Protein AF-A0AAW1PSP8-F1 (afdb_monomer_lite)

Radius of gyration: 42.37 Å; chains: 1; bounding box: 72×47×107 Å

Organism: NCBI:txid41462

Secondary structure (DSSP, 8-state):
-HHHHHHHHHHTS-HHHHHHHHHHHHHHHHHHHHHHHHHGGGGTT------PPPPHHHHHHHHHHHHHHHHHHHHHHHHHHHHHHHHHHHHHHHHHHHHHHHHHHTSS-----HHHHHHHHHHHHHHHHHHHHS-SS---S-----PPPPPPPS-----

Foldseek 3Di:
DVVVVVVVVVVPPDVVNVVVVVVVVVVVVVVLVVVCVVVNPVSVVPDPPPPDDQDPVNVVVVVVVVVVVVVVVVVVVVVVVVVVVVVVVVVVVVVVVVVVVVVVVVVPPPPDPPVVVVVVVVVVVVVVVVVVVPPDDDDDDDPDDPDDDDDDDPPPDDD

pLDDT: mean 76.61, std 17.33, range [36.06, 97.88]

Sequence (159 aa):
MASKAFDNAQKAMDAATEARLAYLVMQDALQLQERAVVEGVTAYNRKPVQRERPNERFLHRTIKSVEFANRRSQEDEMWHRRQLQLEREERHGRQRSARRQRAHGNTSGTDLDDEELARDAKQRRAADEAHAQGSGLHWLACGRGRALPPAPSWSTFLG

Structure (mmCIF, N/CA/C/O backbone):
data_AF-A0AAW1PSP8-F1
#
_entry.id   AF-A0AAW1PSP8-F1
#
loop_
_atom_site.group_PDB
_atom_site.id
_atom_site.type_symbol
_atom_site.label_atom_id
_atom_site.label_alt_id
_atom_site.label_comp_id
_atom_site.label_asym_id
_atom_site.label_entity_id
_atom_site.label_seq_id
_atom_site.pdbx_PDB_ins_code
_atom_site.Cartn_x
_atom_site.Cartn_y
_atom_site.Cartn_z
_atom_site.occupancy
_atom_site.B_iso_or_equiv
_atom_site.auth_seq_id
_atom_site.auth_comp_id
_atom_site.auth_asym_id
_atom_site.auth_atom_id
_atom_site.pdbx_PDB_model_num
ATOM 1 N N . MET A 1 1 ? -15.626 26.150 3.473 1.00 51.81 1 MET A N 1
ATOM 2 C CA . MET A 1 1 ? -15.806 25.175 2.369 1.00 51.81 1 MET A CA 1
ATOM 3 C C . MET A 1 1 ? -16.015 23.728 2.840 1.00 51.81 1 MET A C 1
ATOM 5 O O . MET A 1 1 ? -16.522 22.945 2.053 1.00 51.81 1 MET A O 1
ATOM 9 N N . ALA A 1 2 ? -15.723 23.373 4.101 1.00 56.06 2 ALA A N 1
ATOM 10 C CA . ALA A 1 2 ? -15.897 22.006 4.615 1.00 56.06 2 ALA A CA 1
ATOM 11 C C . ALA A 1 2 ? -17.362 21.558 4.839 1.00 56.06 2 ALA A C 1
ATOM 13 O O . ALA A 1 2 ? -17.643 20.379 4.652 1.00 56.06 2 ALA A O 1
ATOM 14 N N . SER A 1 3 ? -18.306 22.459 5.172 1.00 68.94 3 SER A N 1
ATOM 15 C CA . SER A 1 3 ? -19.703 22.036 5.426 1.00 68.94 3 SER A CA 1
ATOM 16 C C . SER A 1 3 ? -20.376 21.497 4.162 1.00 68.94 3 SER A C 1
ATOM 18 O O . SER A 1 3 ? -20.897 20.397 4.185 1.00 68.94 3 SER A O 1
ATOM 20 N N . LYS A 1 4 ? -20.228 22.176 3.014 1.00 71.50 4 LYS A N 1
ATOM 21 C CA . LYS A 1 4 ? -20.821 21.734 1.738 1.00 71.50 4 LYS A CA 1
ATOM 22 C C . LYS A 1 4 ? -20.349 20.342 1.292 1.00 71.50 4 LYS A C 1
ATOM 24 O O . LYS A 1 4 ? -21.097 19.635 0.629 1.00 71.50 4 LYS A O 1
ATOM 29 N N . ALA A 1 5 ? -19.118 19.952 1.639 1.00 61.03 5 ALA A N 1
ATOM 30 C CA . ALA A 1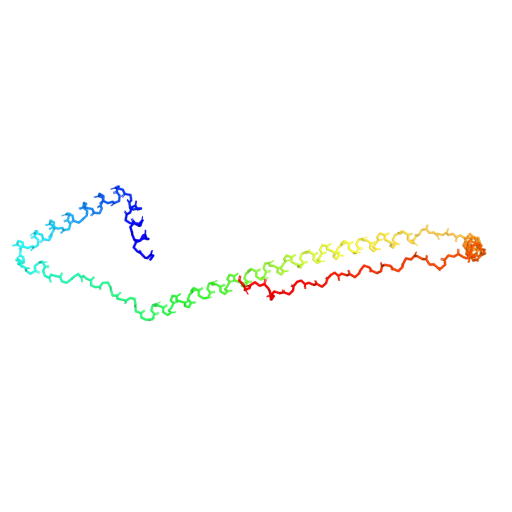 5 ? -18.584 18.622 1.346 1.00 61.03 5 ALA A CA 1
ATOM 31 C C . ALA A 1 5 ? -19.174 17.545 2.275 1.00 61.03 5 ALA A C 1
ATOM 33 O O . ALA A 1 5 ? -19.486 16.451 1.815 1.00 61.03 5 ALA A O 1
ATOM 34 N N . PHE A 1 6 ? -19.376 17.870 3.555 1.00 66.06 6 PHE A N 1
ATOM 35 C CA . PHE A 1 6 ? -20.059 17.007 4.520 1.00 66.06 6 PHE A CA 1
ATOM 36 C C . PHE A 1 6 ? -21.552 16.845 4.186 1.00 66.06 6 PHE A C 1
ATOM 38 O O . PHE A 1 6 ? -22.052 15.725 4.143 1.00 66.06 6 PHE A O 1
ATOM 45 N N . ASP A 1 7 ? -22.227 17.938 3.829 1.00 70.00 7 ASP A N 1
ATOM 46 C CA . ASP A 1 7 ? -23.638 17.954 3.424 1.00 70.00 7 ASP A CA 1
ATOM 47 C C . ASP A 1 7 ? -23.860 17.160 2.117 1.00 70.00 7 ASP A C 1
ATOM 49 O O . ASP A 1 7 ? -24.852 16.445 1.967 1.00 70.00 7 ASP A O 1
ATOM 53 N N . ASN A 1 8 ? -22.914 17.229 1.169 1.00 67.12 8 ASN A N 1
ATOM 54 C CA . ASN A 1 8 ? -22.929 16.396 -0.040 1.00 67.12 8 ASN A CA 1
ATOM 55 C C . ASN A 1 8 ? -22.657 14.917 0.259 1.00 67.12 8 ASN A C 1
ATOM 57 O O . ASN A 1 8 ? -23.244 14.066 -0.398 1.00 67.12 8 ASN A O 1
ATOM 61 N N . ALA A 1 9 ? -21.798 14.601 1.232 1.00 61.84 9 ALA A N 1
ATOM 62 C CA . ALA A 1 9 ? -21.560 13.224 1.660 1.00 61.84 9 ALA A CA 1
ATOM 63 C C . ALA A 1 9 ? -22.786 12.625 2.375 1.00 61.84 9 ALA A C 1
ATOM 65 O O . ALA A 1 9 ? -23.092 11.456 2.161 1.00 61.84 9 ALA A O 1
ATOM 66 N N . GLN A 1 10 ? -23.526 13.430 3.150 1.00 64.00 10 GLN A N 1
ATOM 67 C CA . GLN A 1 10 ? -24.823 13.037 3.713 1.00 64.00 10 GLN A CA 1
ATOM 68 C C . GLN A 1 10 ? -25.870 12.797 2.618 1.00 64.00 10 GLN A C 1
ATOM 70 O O . GLN A 1 10 ? -26.572 11.800 2.666 1.00 64.00 10 GLN A O 1
ATOM 75 N N . LYS A 1 11 ? -25.926 13.644 1.580 1.00 65.38 11 LYS A N 1
ATOM 76 C CA . LYS A 1 11 ? -26.788 13.415 0.401 1.00 65.38 11 LYS A CA 1
ATOM 77 C C . LYS A 1 11 ? -26.354 12.241 -0.484 1.00 65.38 11 LYS A C 1
ATOM 79 O O . LYS A 1 11 ? -27.142 11.799 -1.313 1.00 65.38 11 LYS A O 1
ATOM 84 N N . ALA A 1 12 ? -25.109 11.783 -0.359 1.00 64.00 12 ALA A N 1
ATOM 85 C CA . ALA A 1 12 ? -24.549 10.685 -1.143 1.00 64.00 12 ALA A CA 1
ATOM 86 C C . ALA A 1 12 ? -24.713 9.310 -0.474 1.00 64.00 12 ALA A C 1
ATOM 88 O O . ALA A 1 12 ? -24.356 8.304 -1.091 1.00 64.00 12 ALA A O 1
ATOM 89 N N . MET A 1 13 ? -25.238 9.234 0.756 1.00 64.81 13 MET A N 1
ATOM 90 C CA . MET A 1 13 ? -25.693 7.955 1.293 1.00 64.81 13 MET A CA 1
ATOM 91 C C . MET A 1 13 ? -26.994 7.559 0.602 1.00 64.81 13 MET A C 1
ATOM 93 O O . MET A 1 13 ? -27.986 8.277 0.616 1.00 64.81 13 MET A O 1
ATOM 97 N N . ASP A 1 14 ? -26.961 6.406 -0.055 1.00 81.06 14 ASP A N 1
ATOM 98 C CA . ASP A 1 14 ? -28.138 5.819 -0.677 1.00 81.06 14 ASP A CA 1
ATOM 99 C C . ASP A 1 14 ? -29.177 5.461 0.403 1.00 81.06 14 ASP A C 1
ATOM 101 O O . ASP A 1 14 ? -28.822 4.893 1.439 1.00 81.06 14 ASP A O 1
ATOM 105 N N . ALA A 1 15 ? -30.460 5.745 0.162 1.00 85.06 15 ALA A N 1
ATOM 106 C CA . ALA A 1 15 ? -31.543 5.526 1.127 1.00 85.06 15 ALA A CA 1
ATOM 107 C C . ALA A 1 15 ? -31.635 4.056 1.581 1.00 85.06 15 ALA A C 1
ATOM 109 O O . ALA A 1 15 ? -31.983 3.764 2.727 1.00 85.06 15 ALA A O 1
ATOM 110 N N . ALA A 1 16 ? -31.260 3.112 0.710 1.00 83.12 16 ALA A N 1
ATOM 111 C CA . ALA A 1 16 ? -31.158 1.699 1.069 1.00 83.12 16 ALA A CA 1
ATOM 112 C C . ALA A 1 16 ? -30.032 1.430 2.087 1.00 83.12 16 ALA A C 1
ATOM 114 O O . ALA A 1 16 ? -30.173 0.591 2.981 1.00 83.12 16 ALA A O 1
ATOM 115 N N . THR A 1 17 ? -28.922 2.164 1.983 1.00 91.81 17 THR A N 1
ATOM 116 C CA . THR A 1 17 ? -27.806 2.092 2.934 1.00 91.81 17 THR A CA 1
ATOM 117 C C . THR A 1 17 ? -28.212 2.687 4.280 1.00 91.81 17 THR A C 1
ATOM 119 O O . THR A 1 17 ? -27.931 2.089 5.317 1.00 91.81 17 THR A O 1
ATOM 122 N N . GLU A 1 18 ? -28.946 3.799 4.281 1.00 88.31 18 GLU A N 1
ATOM 123 C CA . GLU A 1 18 ? -29.481 4.412 5.502 1.00 88.31 18 GLU A CA 1
ATOM 124 C C . GLU A 1 18 ? -30.479 3.499 6.220 1.00 88.31 18 GLU A C 1
ATOM 126 O O . GLU A 1 18 ? -30.357 3.284 7.425 1.00 88.31 18 GLU A O 1
ATOM 131 N N . ALA A 1 19 ? -31.415 2.889 5.488 1.00 91.88 19 ALA A N 1
ATOM 132 C CA . ALA A 1 19 ? -32.380 1.949 6.054 1.00 91.88 19 ALA A CA 1
ATOM 133 C C . ALA A 1 19 ? -31.693 0.718 6.668 1.00 91.88 19 ALA A C 1
ATOM 135 O O . ALA A 1 19 ? -32.057 0.270 7.757 1.00 91.88 19 ALA A O 1
ATOM 136 N N . ARG A 1 20 ? -30.648 0.200 6.008 1.00 94.25 20 ARG A N 1
ATOM 137 C CA . ARG A 1 20 ? -29.825 -0.890 6.546 1.00 94.25 20 ARG A CA 1
ATOM 138 C C . ARG A 1 20 ? -29.106 -0.479 7.830 1.00 94.25 20 ARG A C 1
ATOM 140 O O . ARG A 1 20 ? -29.057 -1.267 8.771 1.00 94.25 20 ARG A O 1
ATOM 147 N N . LEU A 1 21 ? -28.547 0.730 7.878 1.00 93.44 21 LEU A N 1
ATOM 148 C CA . LEU A 1 21 ? -27.893 1.252 9.078 1.00 93.44 21 LEU A CA 1
ATOM 149 C C . LEU A 1 21 ? -28.896 1.446 10.218 1.00 93.44 21 LEU A C 1
ATOM 151 O O . LEU A 1 21 ? -28.620 1.023 11.337 1.00 93.44 21 LEU A O 1
ATOM 155 N N . ALA A 1 22 ? -30.074 2.004 9.934 1.00 94.56 22 ALA A N 1
ATOM 156 C CA . ALA A 1 22 ? -31.142 2.163 10.914 1.00 94.56 22 ALA A CA 1
ATOM 157 C C . ALA A 1 22 ? -31.577 0.810 11.499 1.00 94.56 22 ALA A C 1
ATOM 159 O O . ALA A 1 22 ? -31.688 0.680 12.717 1.00 94.56 22 ALA A O 1
ATOM 160 N N . TYR A 1 23 ? -31.742 -0.213 10.652 1.00 96.12 23 TYR A N 1
ATOM 161 C CA . TYR A 1 23 ? -32.056 -1.573 11.092 1.00 96.12 23 TYR A CA 1
ATOM 162 C C . TYR A 1 23 ? -30.992 -2.139 12.043 1.00 96.12 23 TYR A C 1
ATOM 164 O O . TYR A 1 23 ? -31.333 -2.638 13.113 1.00 96.12 23 TYR A O 1
ATOM 172 N N . LEU A 1 24 ? -29.707 -2.021 11.689 1.00 95.12 24 LEU A N 1
ATOM 173 C CA . LEU A 1 24 ? -28.608 -2.504 12.532 1.00 95.12 24 LEU A CA 1
ATOM 174 C C . LEU A 1 24 ? -28.566 -1.781 13.884 1.00 95.12 24 LEU A C 1
ATOM 176 O O . LEU A 1 24 ? -28.431 -2.425 14.919 1.00 95.12 24 LEU A O 1
ATOM 180 N N . VAL A 1 25 ? -28.753 -0.458 13.891 1.00 93.75 25 VAL A N 1
ATOM 181 C CA . VAL A 1 25 ? -28.797 0.334 15.131 1.00 93.75 25 VAL A CA 1
ATOM 182 C C . VAL A 1 25 ? -29.971 -0.087 16.019 1.00 93.75 25 VAL A C 1
ATOM 184 O O . VAL A 1 25 ? -29.807 -0.211 17.232 1.00 93.75 25 VAL A O 1
ATOM 187 N N . MET A 1 26 ? -31.148 -0.337 15.438 1.00 95.81 26 MET A N 1
ATOM 188 C CA . MET A 1 26 ? -32.308 -0.827 16.189 1.00 95.81 26 MET A CA 1
ATOM 189 C C . MET A 1 26 ? -32.062 -2.222 16.767 1.00 95.81 26 MET A C 1
ATOM 191 O O . MET A 1 26 ? -32.376 -2.465 17.930 1.00 95.81 26 MET A O 1
ATOM 195 N N . GLN A 1 27 ? -31.469 -3.126 15.985 1.00 96.12 27 GLN A N 1
ATOM 196 C CA . GLN A 1 27 ? -31.119 -4.468 16.443 1.00 96.12 27 GLN A CA 1
ATOM 197 C C . GLN A 1 27 ? -30.136 -4.420 17.623 1.00 96.12 27 GLN A C 1
ATOM 199 O O . GLN A 1 27 ? -30.350 -5.098 18.630 1.00 96.12 27 GLN A O 1
ATOM 204 N N . ASP A 1 28 ? -29.100 -3.588 17.533 1.00 93.19 28 ASP A N 1
ATOM 205 C CA . ASP A 1 28 ? -28.123 -3.407 18.608 1.00 93.19 28 ASP A CA 1
ATOM 206 C C . ASP A 1 28 ? -28.770 -2.816 19.868 1.00 93.19 28 ASP A C 1
ATOM 208 O O . ASP A 1 28 ? -28.477 -3.255 20.982 1.00 93.19 28 ASP A O 1
ATOM 212 N N . ALA A 1 29 ? -29.687 -1.855 19.710 1.00 93.12 29 ALA A N 1
ATOM 213 C CA . ALA A 1 29 ? -30.425 -1.271 20.826 1.00 93.12 29 ALA A CA 1
ATOM 214 C C . ALA A 1 29 ? -31.292 -2.312 21.554 1.00 93.12 29 ALA A C 1
ATOM 216 O O . ALA A 1 29 ? -31.302 -2.335 22.785 1.00 93.12 29 ALA A O 1
ATOM 217 N N . LEU A 1 30 ? -31.966 -3.204 20.817 1.00 94.50 30 LEU A N 1
ATOM 218 C CA . LEU A 1 30 ? -32.747 -4.302 21.400 1.00 94.50 30 LEU A CA 1
ATOM 219 C C . LEU A 1 30 ? -31.859 -5.274 22.185 1.00 94.50 30 LEU A C 1
ATOM 221 O O . LEU A 1 30 ? -32.165 -5.602 23.328 1.00 94.50 30 LEU A O 1
ATOM 225 N N . GLN A 1 31 ? -30.709 -5.662 21.631 1.00 91.62 31 GLN A N 1
ATOM 226 C CA . GLN A 1 31 ? -29.742 -6.495 22.355 1.00 91.62 31 GLN A CA 1
ATOM 227 C C . GLN A 1 31 ? -29.229 -5.812 23.628 1.00 91.62 31 GLN A C 1
ATOM 229 O O . GLN A 1 31 ? -28.951 -6.468 24.634 1.00 91.62 31 GLN A O 1
ATOM 234 N N . LEU A 1 32 ? -29.079 -4.487 23.602 1.00 90.44 32 LEU A N 1
ATOM 235 C CA . LEU A 1 32 ? -28.666 -3.722 24.772 1.00 90.44 32 LEU A CA 1
ATOM 236 C C . LEU A 1 32 ? -29.753 -3.711 25.854 1.00 90.44 32 LEU A C 1
ATOM 238 O O . LEU A 1 32 ? -29.429 -3.823 27.036 1.00 90.44 32 LEU A O 1
ATOM 242 N N . GLN A 1 33 ? -31.025 -3.637 25.453 1.00 90.94 33 GLN A N 1
ATOM 243 C CA . GLN A 1 33 ? -32.168 -3.756 26.359 1.00 90.94 33 GLN A CA 1
ATOM 244 C C . GLN A 1 33 ? -32.239 -5.146 26.998 1.00 90.94 33 GLN A C 1
ATOM 246 O O . GLN A 1 33 ? -32.378 -5.236 28.215 1.00 90.94 33 GLN A O 1
ATOM 251 N N . GLU A 1 34 ? -32.065 -6.222 26.225 1.00 92.75 34 GLU A N 1
ATOM 252 C CA . GLU A 1 34 ? -32.016 -7.594 26.757 1.00 92.75 34 GLU A CA 1
ATOM 253 C C . GLU A 1 34 ? -30.896 -7.760 27.794 1.00 92.75 34 GLU A C 1
ATOM 255 O O . GLU A 1 34 ? -31.108 -8.307 28.876 1.00 92.75 34 GLU A O 1
ATOM 260 N N . ARG A 1 35 ? -29.705 -7.220 27.508 1.00 88.94 35 ARG A N 1
ATOM 261 C CA . ARG A 1 35 ? -28.584 -7.222 28.462 1.00 88.94 35 ARG A CA 1
ATOM 262 C C . ARG A 1 35 ? -28.885 -6.392 29.704 1.00 88.94 35 ARG A C 1
ATOM 264 O O . ARG A 1 35 ? -28.501 -6.793 30.798 1.00 88.94 35 ARG A O 1
ATOM 271 N N . ALA A 1 36 ? -29.591 -5.273 29.562 1.00 91.19 36 ALA A N 1
ATOM 272 C CA . ALA A 1 36 ? -29.986 -4.434 30.689 1.00 91.19 36 ALA A CA 1
ATOM 273 C C . ALA A 1 36 ? -30.991 -5.119 31.627 1.00 91.19 36 ALA A C 1
ATOM 275 O O . ALA A 1 36 ? -31.001 -4.811 32.815 1.00 91.19 36 ALA A O 1
ATOM 276 N N . VAL A 1 37 ? -31.797 -6.069 31.140 1.00 91.38 37 VAL A N 1
ATOM 277 C CA . VAL A 1 37 ? -32.668 -6.886 32.006 1.00 91.38 37 VAL A CA 1
ATOM 278 C C . VAL A 1 37 ? -31.839 -7.751 32.963 1.00 91.38 37 VAL A C 1
ATOM 280 O O . VAL A 1 37 ? -32.231 -7.943 34.110 1.00 91.38 37 VAL A O 1
ATOM 283 N N . VAL A 1 38 ? -30.677 -8.238 32.517 1.00 91.06 38 VAL A N 1
ATOM 284 C CA . VAL A 1 38 ? -29.799 -9.116 33.308 1.00 91.06 38 VAL A CA 1
ATOM 285 C C . VAL A 1 38 ? -28.795 -8.320 34.150 1.00 91.06 38 VAL A C 1
ATOM 287 O O . VAL A 1 38 ? -28.589 -8.615 35.323 1.00 91.06 38 VAL A O 1
ATOM 290 N N . GLU A 1 39 ? -28.158 -7.310 33.560 1.00 87.81 39 GLU A N 1
ATOM 291 C CA . GLU A 1 39 ? -27.027 -6.568 34.143 1.00 87.81 39 GLU A CA 1
ATOM 292 C C . GLU A 1 39 ? -27.440 -5.197 34.722 1.00 87.81 39 GLU A C 1
ATOM 294 O O . GLU A 1 39 ? -26.620 -4.455 35.281 1.00 87.81 39 GLU A O 1
ATOM 299 N N . GLY A 1 40 ? -28.713 -4.824 34.581 1.00 87.25 40 GLY A N 1
ATOM 300 C CA . GLY A 1 40 ? -29.240 -3.530 34.999 1.00 87.25 40 GLY A CA 1
ATOM 301 C C . GLY A 1 40 ? -28.647 -2.357 34.211 1.00 87.25 40 GLY A C 1
ATOM 302 O O . GLY A 1 40 ? -28.241 -2.467 33.053 1.00 87.25 40 GLY A O 1
ATOM 303 N N . VAL A 1 41 ? -28.554 -1.198 34.870 1.00 85.00 41 VAL A N 1
ATOM 304 C CA . VAL A 1 41 ? -28.070 0.069 34.281 1.00 85.00 41 VAL A CA 1
ATOM 305 C C . VAL A 1 41 ? -26.629 -0.031 33.752 1.00 85.00 41 VAL A C 1
ATOM 307 O O . VAL A 1 41 ? -26.232 0.728 32.868 1.00 85.00 41 VAL A O 1
ATOM 310 N N . THR A 1 42 ? -25.841 -0.995 34.240 1.00 85.12 42 THR A N 1
ATOM 311 C CA . THR A 1 42 ? -24.444 -1.182 33.818 1.00 85.12 42 THR A CA 1
ATOM 312 C C . THR A 1 42 ? -24.301 -1.586 32.348 1.00 85.12 42 THR A C 1
ATOM 314 O O . THR A 1 42 ? -23.279 -1.267 31.739 1.00 85.12 42 THR A O 1
ATOM 317 N N . ALA A 1 43 ? -25.340 -2.177 31.746 1.00 86.06 43 ALA A N 1
ATOM 318 C CA . ALA A 1 43 ? -25.355 -2.543 30.331 1.00 86.06 43 ALA A CA 1
ATOM 319 C C . ALA A 1 43 ? -25.213 -1.323 29.399 1.00 86.06 43 ALA A C 1
ATOM 321 O O . ALA A 1 43 ? -24.513 -1.400 28.389 1.00 86.06 43 ALA A O 1
ATOM 322 N N . TYR A 1 44 ? -25.811 -0.181 29.765 1.00 83.31 44 TYR A N 1
ATOM 323 C CA . TYR A 1 44 ? -25.755 1.064 28.985 1.00 83.31 44 TYR A CA 1
ATOM 324 C C . TYR A 1 44 ? -24.419 1.803 29.120 1.00 83.31 44 TYR A C 1
ATOM 326 O O . TYR A 1 44 ? -24.015 2.531 28.218 1.00 83.31 44 TYR A O 1
ATOM 334 N N . ASN A 1 45 ? -23.712 1.590 30.232 1.00 83.00 45 ASN A N 1
ATOM 335 C CA . ASN A 1 45 ? -22.449 2.266 30.537 1.00 83.00 45 ASN A CA 1
ATOM 336 C C . ASN A 1 45 ? -21.214 1.514 30.018 1.00 83.00 45 ASN A C 1
ATOM 338 O O . ASN A 1 45 ? -20.081 1.909 30.308 1.00 83.00 45 ASN A O 1
ATOM 342 N N . ARG A 1 46 ? -21.394 0.431 29.249 1.00 79.06 46 ARG A N 1
ATOM 343 C CA . ARG A 1 46 ? -20.267 -0.282 28.643 1.00 79.06 46 ARG A CA 1
ATOM 344 C C . ARG A 1 46 ? -19.577 0.619 27.629 1.00 79.06 46 ARG A C 1
ATOM 346 O O . ARG A 1 46 ? -20.136 0.979 26.596 1.00 79.06 46 ARG A O 1
ATOM 353 N N . LYS A 1 47 ? -18.327 0.970 27.932 1.00 77.56 47 LYS A N 1
ATOM 354 C CA . LYS A 1 47 ? -17.469 1.725 27.023 1.00 77.56 47 LYS A CA 1
ATOM 355 C C . LYS A 1 47 ? -17.366 0.939 25.708 1.00 77.56 47 LYS A C 1
ATOM 357 O O . LYS A 1 47 ? -17.044 -0.251 25.767 1.00 77.56 47 LYS A O 1
ATOM 362 N N . PRO A 1 48 ? -17.645 1.553 24.543 1.00 74.75 48 PRO A N 1
ATOM 363 C CA . PRO A 1 48 ? -17.479 0.864 23.271 1.00 74.75 48 PRO A CA 1
ATOM 364 C C . PRO A 1 48 ? -16.044 0.353 23.186 1.00 74.75 48 PRO A C 1
ATOM 366 O O . PRO A 1 48 ? -15.119 1.050 23.618 1.00 74.75 48 PRO A O 1
ATOM 369 N N . VAL A 1 49 ? -15.867 -0.863 22.656 1.00 69.75 49 VAL A N 1
ATOM 370 C CA . VAL A 1 49 ? -14.539 -1.444 22.438 1.00 69.75 49 VAL A CA 1
ATOM 371 C C . VAL A 1 49 ? -13.740 -0.423 21.640 1.00 69.75 49 VAL A C 1
ATOM 373 O O . VAL A 1 49 ? -14.046 -0.166 20.473 1.00 69.75 49 VAL A O 1
ATOM 376 N N . GLN A 1 50 ? -12.761 0.212 22.289 1.00 64.75 50 GLN A N 1
ATOM 377 C CA . GLN A 1 50 ? -11.852 1.110 21.602 1.00 64.75 50 GLN A CA 1
ATOM 378 C C . GLN A 1 50 ? -11.081 0.239 20.627 1.00 64.75 50 GLN A C 1
ATOM 380 O O . GLN A 1 50 ? -10.176 -0.494 21.014 1.00 64.75 50 GLN A O 1
ATOM 385 N N . ARG A 1 51 ? -11.486 0.282 19.358 1.00 69.94 51 ARG A N 1
ATOM 386 C CA . ARG A 1 51 ? -10.670 -0.227 18.265 1.00 69.94 51 ARG A CA 1
ATOM 387 C C . ARG A 1 51 ? -9.379 0.571 18.354 1.00 69.94 51 ARG A C 1
ATOM 389 O O . ARG A 1 51 ? -9.407 1.786 18.155 1.00 69.94 51 ARG A O 1
ATOM 396 N N . GLU A 1 52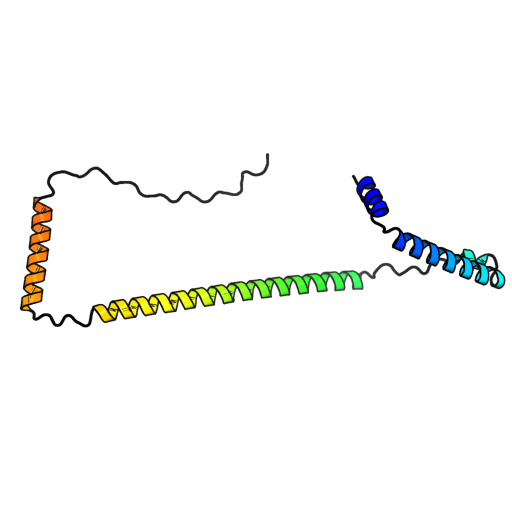 ? -8.324 -0.085 18.828 1.00 70.94 52 GLU A N 1
ATOM 397 C CA . GLU A 1 52 ? -7.079 0.569 19.205 1.00 70.94 52 GLU A CA 1
ATOM 398 C C . GLU A 1 52 ? -6.633 1.507 18.085 1.00 70.94 52 GLU A C 1
ATOM 400 O O . GLU A 1 52 ? -6.691 1.160 16.900 1.00 70.94 52 GLU A O 1
ATOM 405 N N . ARG A 1 53 ? -6.207 2.719 18.457 1.00 73.38 53 ARG A N 1
ATOM 406 C CA . ARG A 1 53 ? -5.502 3.606 17.531 1.00 73.38 53 ARG A CA 1
ATOM 407 C C . ARG A 1 53 ? -4.425 2.771 16.829 1.00 73.38 53 ARG A C 1
ATOM 409 O O . ARG A 1 53 ? -3.669 2.103 17.536 1.00 73.38 53 ARG A O 1
ATOM 416 N N . PRO A 1 54 ? -4.338 2.796 15.487 1.00 75.00 54 PRO A N 1
ATOM 417 C CA . PRO A 1 54 ? -3.313 2.051 14.776 1.00 75.00 54 PRO A CA 1
ATOM 418 C C . PRO A 1 54 ? -1.946 2.320 15.405 1.00 75.00 54 PRO A C 1
ATOM 420 O O . PRO A 1 54 ? -1.528 3.472 15.523 1.00 75.00 54 PRO A O 1
ATOM 423 N N . ASN A 1 55 ? -1.290 1.256 15.869 1.00 79.75 55 ASN A N 1
ATOM 424 C CA . ASN A 1 55 ? -0.001 1.343 16.547 1.00 79.75 55 ASN A CA 1
ATOM 425 C C . ASN A 1 55 ? 1.019 2.037 15.625 1.00 79.75 55 ASN A C 1
ATOM 427 O O . ASN A 1 55 ? 1.043 1.773 14.422 1.00 79.75 55 ASN A O 1
ATOM 431 N N . GLU A 1 56 ? 1.887 2.888 16.174 1.00 87.94 56 GLU A N 1
ATOM 432 C CA . GLU A 1 56 ? 2.947 3.579 15.428 1.00 87.94 56 GLU A CA 1
ATOM 433 C C . GLU A 1 56 ? 3.756 2.615 14.543 1.00 87.94 56 GLU A C 1
ATOM 435 O O . GLU A 1 56 ? 4.044 2.914 13.385 1.00 87.94 56 GLU A O 1
ATOM 440 N N . ARG A 1 57 ? 4.030 1.397 15.032 1.00 89.19 57 ARG A N 1
ATOM 441 C CA . ARG A 1 57 ? 4.716 0.351 14.255 1.00 89.19 57 ARG A CA 1
ATOM 442 C C . ARG A 1 57 ? 3.933 -0.079 13.018 1.00 89.19 57 ARG A C 1
ATOM 444 O O . ARG A 1 57 ? 4.531 -0.322 11.971 1.00 89.19 57 ARG A O 1
ATOM 451 N N . PHE A 1 58 ? 2.611 -0.189 13.135 1.00 88.94 58 PHE A N 1
ATOM 452 C CA . PHE A 1 58 ? 1.737 -0.526 12.015 1.00 88.94 58 PHE A CA 1
ATOM 453 C C . PHE A 1 58 ? 1.735 0.600 10.980 1.00 88.94 58 PHE A C 1
ATOM 455 O O . PHE A 1 58 ? 1.930 0.334 9.793 1.00 88.94 58 PHE A O 1
ATOM 462 N N . LEU A 1 59 ? 1.596 1.852 11.425 1.00 91.06 59 LEU A N 1
ATOM 463 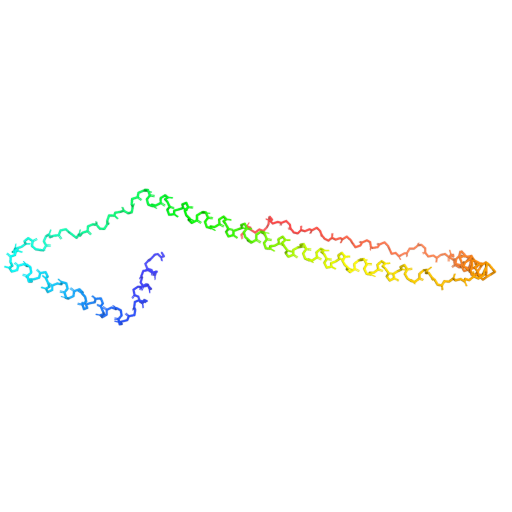C CA . LEU A 1 59 ? 1.646 3.021 10.543 1.00 91.06 59 LEU A CA 1
ATOM 464 C C . LEU A 1 59 ? 2.980 3.088 9.795 1.00 91.06 59 LEU A C 1
ATOM 466 O O . LEU A 1 59 ? 3.003 3.150 8.569 1.00 91.06 59 LEU A O 1
ATOM 470 N N . HIS A 1 60 ? 4.090 2.964 10.520 1.00 94.94 60 HIS A N 1
ATOM 471 C CA . HIS A 1 60 ? 5.428 3.006 9.947 1.00 94.94 60 HIS A CA 1
ATOM 472 C C . HIS A 1 60 ? 5.674 1.869 8.941 1.00 94.94 60 HIS A C 1
ATOM 474 O O . HIS A 1 60 ? 6.247 2.090 7.874 1.00 94.94 60 HIS A O 1
ATOM 480 N N . ARG A 1 61 ? 5.208 0.647 9.239 1.00 95.69 61 ARG A N 1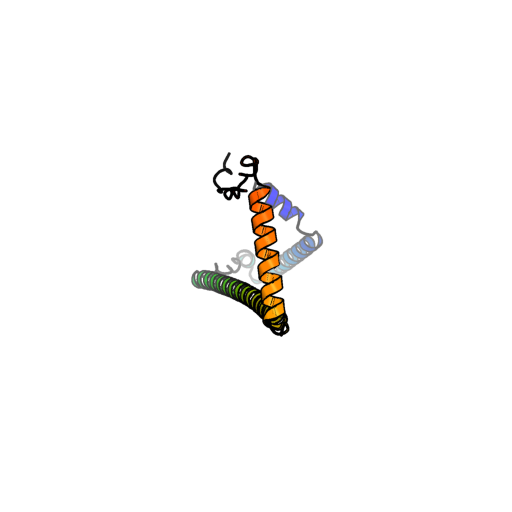
ATOM 481 C CA . ARG A 1 61 ? 5.316 -0.493 8.314 1.00 95.69 61 ARG A CA 1
ATOM 482 C C . ARG A 1 61 ? 4.473 -0.291 7.057 1.00 95.69 61 ARG A C 1
ATOM 484 O O . ARG A 1 61 ? 4.922 -0.640 5.969 1.00 95.69 61 ARG A O 1
ATOM 491 N N . THR A 1 62 ? 3.283 0.284 7.206 1.00 94.31 62 THR A N 1
ATOM 492 C CA . THR A 1 62 ? 2.363 0.543 6.091 1.00 94.31 62 THR A CA 1
ATOM 493 C C . THR A 1 62 ? 2.930 1.607 5.160 1.00 94.31 62 THR A C 1
ATOM 495 O O . THR A 1 62 ? 2.984 1.387 3.954 1.00 94.31 62 THR A O 1
ATOM 498 N N . ILE A 1 63 ? 3.445 2.707 5.717 1.00 96.38 63 ILE A N 1
ATOM 499 C CA . ILE A 1 63 ? 4.107 3.770 4.949 1.00 96.38 63 ILE A CA 1
ATOM 500 C C . ILE A 1 63 ? 5.285 3.191 4.156 1.00 96.38 63 ILE A C 1
ATOM 502 O O . ILE A 1 63 ? 5.314 3.312 2.934 1.00 96.38 63 ILE A O 1
ATOM 506 N N . LYS A 1 64 ? 6.183 2.444 4.814 1.00 97.06 64 LYS A N 1
ATOM 507 C CA . LYS A 1 64 ? 7.315 1.788 4.139 1.00 97.06 64 LYS A CA 1
ATOM 508 C C . LYS A 1 64 ? 6.886 0.824 3.034 1.00 97.06 64 LYS A C 1
ATOM 510 O O . LYS A 1 64 ? 7.541 0.747 1.999 1.00 97.06 64 LYS A O 1
ATOM 515 N N . SER A 1 65 ? 5.806 0.073 3.245 1.00 97.25 65 SER A N 1
ATOM 516 C CA . SER A 1 65 ? 5.285 -0.858 2.240 1.00 97.25 65 SER A CA 1
ATOM 517 C C . SER A 1 65 ? 4.815 -0.125 0.985 1.00 97.25 65 SER A C 1
ATOM 519 O O . SER A 1 65 ? 5.101 -0.569 -0.125 1.00 97.25 65 SER A O 1
ATOM 521 N N . VAL A 1 66 ? 4.108 0.994 1.155 1.00 97.88 66 VAL A N 1
ATOM 522 C CA . VAL A 1 66 ? 3.634 1.820 0.039 1.00 97.88 66 VAL A CA 1
ATOM 523 C C . VAL A 1 66 ? 4.811 2.466 -0.687 1.00 97.88 66 VAL A C 1
ATOM 525 O O . VAL A 1 66 ? 4.886 2.401 -1.909 1.00 97.88 66 VAL A O 1
ATOM 528 N N . GLU A 1 67 ? 5.773 3.025 0.046 1.00 97.69 67 GLU A N 1
ATOM 529 C CA . GLU A 1 67 ? 6.990 3.600 -0.538 1.00 97.69 67 GLU A CA 1
ATOM 530 C C . GLU A 1 67 ? 7.785 2.572 -1.352 1.00 97.69 67 GLU A C 1
ATOM 532 O O . GLU A 1 67 ? 8.245 2.873 -2.455 1.00 97.69 67 GLU A O 1
ATOM 537 N N . PHE A 1 68 ? 7.919 1.347 -0.837 1.00 97.50 68 PHE A N 1
ATOM 538 C CA . PHE A 1 68 ? 8.587 0.255 -1.539 1.00 97.50 68 PHE A CA 1
ATOM 539 C C . PHE A 1 68 ? 7.845 -0.143 -2.819 1.00 97.50 68 PHE A C 1
ATOM 541 O O . PHE A 1 68 ? 8.473 -0.280 -3.869 1.00 97.50 68 PHE A O 1
ATOM 548 N N . ALA A 1 69 ? 6.519 -0.291 -2.754 1.00 97.31 69 ALA A N 1
ATOM 549 C CA . ALA A 1 69 ? 5.701 -0.609 -3.922 1.00 97.31 69 ALA A CA 1
ATOM 550 C C . ALA A 1 69 ? 5.801 0.485 -4.997 1.00 97.31 69 ALA A C 1
ATOM 552 O O . ALA A 1 69 ? 5.995 0.180 -6.172 1.00 97.31 69 ALA A O 1
ATOM 553 N N . ASN A 1 70 ? 5.761 1.754 -4.585 1.00 97.50 70 ASN A N 1
ATOM 554 C CA . ASN A 1 70 ? 5.905 2.892 -5.487 1.00 97.50 70 ASN A CA 1
ATOM 555 C C . ASN A 1 70 ? 7.283 2.912 -6.154 1.00 97.50 70 ASN A C 1
ATOM 557 O O . ASN A 1 70 ? 7.369 3.090 -7.366 1.00 97.50 70 ASN A O 1
ATOM 561 N N . ARG A 1 71 ? 8.360 2.687 -5.389 1.00 97.81 71 ARG A N 1
ATOM 562 C CA . ARG A 1 71 ? 9.718 2.611 -5.944 1.00 97.81 71 ARG A CA 1
ATOM 563 C C . ARG A 1 71 ? 9.835 1.490 -6.973 1.00 97.81 71 ARG A C 1
ATOM 565 O O . ARG A 1 71 ? 10.348 1.720 -8.061 1.00 97.81 71 ARG A O 1
ATOM 572 N N . ARG A 1 72 ? 9.312 0.306 -6.650 1.00 97.19 72 ARG A N 1
ATOM 573 C CA . ARG A 1 72 ? 9.322 -0.841 -7.561 1.00 97.19 72 ARG A CA 1
ATOM 574 C C . ARG A 1 72 ? 8.559 -0.545 -8.856 1.00 97.19 72 ARG A C 1
ATOM 576 O O . ARG A 1 72 ? 9.084 -0.799 -9.929 1.00 97.19 72 ARG A O 1
ATOM 583 N N . SER A 1 73 ? 7.378 0.067 -8.760 1.00 96.81 73 SER A N 1
ATOM 584 C CA . SER A 1 73 ? 6.599 0.488 -9.934 1.00 96.81 73 SER A CA 1
ATOM 585 C C . SER A 1 73 ? 7.366 1.483 -10.812 1.00 96.81 73 SER A C 1
ATOM 587 O O . SER A 1 73 ? 7.373 1.350 -12.032 1.00 96.81 73 SER A O 1
ATOM 589 N N . GLN A 1 74 ? 8.048 2.464 -10.210 1.00 97.31 74 GLN A N 1
ATOM 590 C CA . GLN A 1 74 ? 8.864 3.432 -10.953 1.00 97.31 74 GLN A CA 1
ATOM 591 C C . GLN A 1 74 ? 10.044 2.764 -11.664 1.00 97.31 74 GLN A C 1
ATOM 593 O O . GLN A 1 74 ? 10.343 3.095 -12.811 1.00 97.31 74 GLN A O 1
ATOM 598 N N . GLU A 1 75 ? 10.720 1.825 -10.999 1.00 97.62 75 GLU A N 1
ATOM 599 C CA . GLU A 1 75 ? 11.784 1.027 -11.609 1.00 97.62 75 GLU A CA 1
ATOM 600 C C . GLU A 1 75 ? 11.246 0.226 -12.797 1.00 97.62 75 GLU A C 1
ATOM 602 O O . GLU A 1 75 ? 11.817 0.313 -13.883 1.00 97.62 75 GLU A O 1
ATOM 607 N N . ASP A 1 76 ? 10.122 -0.471 -12.639 1.00 97.06 76 ASP A N 1
ATOM 608 C CA . ASP A 1 76 ? 9.497 -1.255 -13.708 1.00 97.06 76 ASP A CA 1
ATOM 609 C C . ASP A 1 76 ? 9.135 -0.379 -14.924 1.00 97.06 76 ASP A C 1
ATOM 611 O O . ASP A 1 76 ? 9.429 -0.738 -16.068 1.00 97.06 76 ASP A O 1
ATOM 615 N N . GLU A 1 77 ? 8.583 0.817 -14.700 1.00 97.56 77 GLU A N 1
ATOM 616 C CA . GLU A 1 77 ? 8.323 1.798 -15.761 1.00 97.56 77 GLU A CA 1
ATOM 617 C C . GLU A 1 77 ? 9.612 2.262 -16.458 1.00 97.56 77 GLU A C 1
ATOM 619 O O . GLU A 1 77 ? 9.649 2.389 -17.689 1.00 97.56 77 GLU A O 1
ATOM 624 N N . MET A 1 78 ? 10.686 2.503 -15.698 1.00 97.62 78 MET A N 1
ATOM 625 C CA . MET A 1 78 ? 11.992 2.887 -16.246 1.00 97.62 78 MET A CA 1
ATOM 626 C C . MET A 1 78 ? 12.605 1.766 -17.087 1.00 97.62 78 MET A C 1
ATOM 628 O O . MET A 1 78 ? 13.073 2.019 -18.203 1.00 97.62 78 MET A O 1
ATOM 632 N N . TRP A 1 79 ? 12.553 0.526 -16.602 1.00 96.56 79 TRP A N 1
ATOM 633 C CA . TRP A 1 79 ? 12.986 -0.652 -17.349 1.00 96.56 79 TRP A CA 1
ATOM 634 C C . TRP A 1 79 ? 12.173 -0.821 -18.630 1.00 96.56 79 TRP A C 1
ATOM 636 O O . TRP A 1 79 ? 12.754 -1.014 -19.699 1.00 96.56 79 TRP A O 1
ATOM 646 N N . HIS A 1 80 ? 10.850 -0.663 -18.567 1.00 97.50 80 HIS A N 1
ATOM 647 C CA . HIS A 1 80 ? 9.985 -0.761 -19.739 1.00 97.50 80 HIS A CA 1
ATOM 648 C C . HIS A 1 80 ? 10.299 0.321 -20.784 1.00 97.50 80 HIS A C 1
ATOM 650 O O . HIS A 1 80 ? 10.465 0.021 -21.970 1.00 97.50 80 HIS A O 1
ATOM 656 N N . ARG A 1 81 ? 10.478 1.576 -20.350 1.00 96.88 81 ARG A N 1
ATOM 657 C CA . ARG A 1 81 ? 10.915 2.675 -21.228 1.00 96.88 81 ARG A CA 1
ATOM 658 C C . ARG A 1 81 ? 12.264 2.382 -21.878 1.00 96.88 81 ARG A C 1
ATOM 660 O O . ARG A 1 81 ? 12.422 2.629 -23.075 1.00 96.88 81 ARG A O 1
ATOM 667 N N . ARG A 1 82 ? 13.223 1.839 -21.121 1.00 96.12 82 ARG A N 1
ATOM 668 C CA . ARG A 1 82 ? 14.549 1.496 -21.649 1.00 96.12 82 ARG A CA 1
ATOM 669 C C . ARG A 1 82 ? 14.481 0.375 -22.682 1.00 96.12 82 ARG A C 1
ATOM 671 O O . ARG A 1 82 ? 15.128 0.491 -23.720 1.00 96.12 82 ARG A O 1
ATOM 678 N N . GLN A 1 83 ? 13.692 -0.666 -22.430 1.00 96.06 83 GLN A N 1
ATOM 679 C CA . GLN A 1 83 ? 13.482 -1.760 -23.384 1.00 96.06 83 GLN A CA 1
ATOM 680 C C . GLN A 1 83 ? 12.892 -1.247 -24.699 1.00 96.06 83 GLN A C 1
ATOM 682 O O . GLN A 1 83 ? 13.418 -1.539 -25.770 1.00 96.06 83 GLN A O 1
ATOM 687 N N . LEU A 1 84 ? 11.871 -0.389 -24.625 1.00 97.25 84 LEU A N 1
ATOM 688 C CA . LEU A 1 84 ? 11.267 0.204 -25.817 1.00 97.25 84 LEU A CA 1
ATOM 689 C C . LEU A 1 84 ? 12.255 1.085 -26.598 1.00 97.25 84 LEU A C 1
ATOM 691 O O . LEU A 1 84 ? 12.244 1.108 -27.830 1.00 97.25 84 LEU A O 1
ATOM 695 N N . GLN A 1 85 ? 13.120 1.820 -25.895 1.00 95.25 85 GLN A N 1
ATOM 696 C CA . GLN A 1 85 ? 14.174 2.602 -26.534 1.00 95.25 85 GLN A CA 1
ATOM 697 C C . GLN A 1 85 ? 15.183 1.700 -27.257 1.00 95.25 85 GLN A C 1
ATOM 699 O O . GLN A 1 85 ? 15.498 1.968 -28.415 1.00 95.25 85 GLN A O 1
ATOM 704 N N . LEU A 1 86 ? 15.646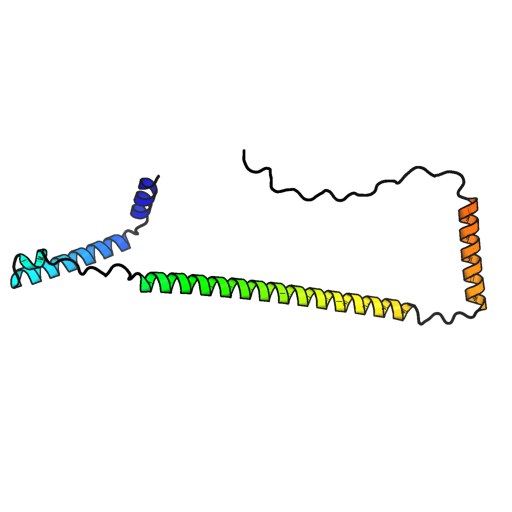 0.627 -26.611 1.00 96.06 86 LEU A N 1
ATOM 705 C CA . LEU A 1 86 ? 16.559 -0.346 -27.214 1.00 96.06 86 LEU A CA 1
ATOM 706 C C . LEU A 1 86 ? 15.950 -1.000 -28.458 1.00 96.06 86 LEU A C 1
ATOM 708 O O . LEU A 1 86 ? 16.619 -1.088 -29.483 1.00 96.06 86 LEU A O 1
ATOM 712 N N . GLU A 1 87 ? 14.672 -1.379 -28.413 1.00 94.75 87 GLU A N 1
ATOM 713 C CA . GLU A 1 87 ? 13.980 -1.951 -29.571 1.00 94.75 87 GLU A CA 1
ATOM 714 C C . GLU A 1 87 ? 13.934 -0.959 -30.749 1.00 94.75 87 GLU A C 1
ATOM 716 O O . GLU A 1 87 ? 14.157 -1.326 -31.905 1.00 94.75 87 GLU A O 1
ATOM 721 N N . ARG A 1 88 ? 13.687 0.329 -30.477 1.00 94.19 88 ARG A N 1
ATOM 722 C CA . ARG A 1 88 ? 13.726 1.385 -31.504 1.00 94.19 88 ARG A CA 1
ATOM 723 C C . ARG A 1 88 ? 15.132 1.593 -32.059 1.00 94.19 88 ARG A C 1
ATOM 725 O O . ARG A 1 88 ? 15.279 1.719 -33.275 1.00 94.19 88 ARG A O 1
ATOM 732 N N . GLU A 1 89 ? 16.146 1.631 -31.199 1.00 94.25 89 GLU A N 1
ATOM 733 C CA . GLU A 1 89 ? 17.556 1.745 -31.590 1.00 94.25 89 GLU A CA 1
ATOM 734 C C . GLU A 1 89 ? 17.977 0.556 -32.461 1.00 94.25 89 GLU A C 1
ATOM 736 O O . GLU A 1 89 ? 18.601 0.752 -33.504 1.00 94.25 89 GLU A O 1
ATOM 741 N N . GLU A 1 90 ? 17.561 -0.659 -32.104 1.00 94.50 90 GLU A N 1
ATOM 742 C CA . GLU A 1 90 ? 17.813 -1.868 -32.880 1.00 94.50 90 GLU A CA 1
ATOM 743 C C . GLU A 1 90 ? 17.103 -1.823 -34.238 1.00 94.50 90 GLU A C 1
ATOM 745 O O . GLU A 1 90 ? 17.732 -2.053 -35.274 1.00 94.50 90 GLU A O 1
ATOM 750 N N . ARG A 1 91 ? 15.813 -1.463 -34.270 1.00 92.38 91 ARG A N 1
ATOM 751 C CA . ARG A 1 91 ? 15.055 -1.282 -35.520 1.00 92.38 91 ARG A CA 1
ATOM 752 C C . ARG A 1 91 ? 15.720 -0.242 -36.424 1.00 92.38 91 ARG A C 1
ATOM 754 O O . ARG A 1 91 ? 15.898 -0.501 -37.615 1.00 92.38 91 ARG A O 1
ATOM 761 N N . HIS A 1 92 ? 16.145 0.900 -35.882 1.00 91.44 92 HIS A N 1
ATOM 762 C CA . HIS A 1 92 ? 16.890 1.910 -36.636 1.00 91.44 92 HIS A CA 1
ATOM 763 C C . HIS A 1 92 ? 18.266 1.408 -37.086 1.00 91.44 92 HIS A C 1
ATOM 765 O O . HIS A 1 92 ? 18.669 1.679 -38.217 1.00 91.44 92 HIS A O 1
ATOM 771 N N . GLY A 1 93 ? 18.978 0.655 -36.248 1.00 91.31 93 GLY A N 1
ATOM 772 C CA . GLY A 1 93 ? 20.248 0.018 -36.587 1.00 91.31 93 GLY A CA 1
ATOM 773 C C . GLY A 1 93 ? 20.108 -0.933 -37.774 1.00 91.31 93 GLY A C 1
ATOM 774 O O . GLY A 1 93 ? 20.845 -0.795 -38.751 1.00 91.31 93 GLY A O 1
ATOM 775 N N . ARG A 1 94 ? 19.098 -1.814 -37.740 1.00 88.69 94 ARG A N 1
ATOM 776 C CA . ARG A 1 94 ? 18.742 -2.739 -38.830 1.00 88.69 94 ARG A CA 1
ATOM 777 C C . ARG A 1 94 ? 18.351 -2.000 -40.115 1.00 88.69 94 ARG A C 1
ATOM 779 O O . ARG A 1 94 ? 18.762 -2.388 -41.203 1.00 88.69 94 ARG A O 1
ATOM 786 N N . GLN A 1 95 ? 17.604 -0.898 -40.016 1.00 87.31 95 GLN A N 1
ATOM 787 C CA . GLN A 1 95 ? 17.282 -0.065 -41.184 1.00 87.31 95 GLN A CA 1
ATOM 788 C C . GLN A 1 95 ? 18.528 0.615 -41.773 1.00 87.31 95 GLN A C 1
ATOM 790 O O . GLN A 1 95 ? 18.692 0.662 -42.994 1.00 87.31 95 GLN A O 1
ATOM 795 N N . ARG A 1 96 ? 19.431 1.135 -40.929 1.00 87.19 96 ARG A N 1
ATOM 796 C CA . ARG A 1 96 ? 20.685 1.763 -41.377 1.00 87.19 96 ARG A CA 1
ATOM 797 C C . ARG A 1 96 ? 21.626 0.748 -42.020 1.00 87.19 96 ARG A C 1
ATOM 799 O O . ARG A 1 96 ? 22.226 1.075 -43.042 1.00 87.19 96 ARG A O 1
ATOM 806 N N . SER A 1 97 ? 21.750 -0.459 -41.467 1.00 83.94 97 SER A N 1
ATOM 807 C CA . SER A 1 97 ? 22.558 -1.525 -42.068 1.00 83.94 97 SER A CA 1
ATOM 808 C C . SER A 1 97 ? 21.969 -1.992 -43.401 1.00 83.94 97 SER A C 1
ATOM 810 O O . SER A 1 97 ? 22.709 -2.054 -44.378 1.00 83.94 97 SER A O 1
ATOM 812 N N . ALA A 1 98 ? 20.649 -2.182 -43.499 1.00 83.00 98 ALA A N 1
ATOM 813 C CA . ALA A 1 98 ? 19.982 -2.494 -44.765 1.00 83.00 98 ALA A CA 1
ATOM 814 C C . ALA A 1 98 ? 20.184 -1.391 -45.823 1.00 83.00 98 ALA A C 1
ATOM 816 O O . ALA A 1 98 ? 20.472 -1.683 -46.983 1.00 83.00 98 ALA A O 1
ATOM 817 N N . ARG A 1 99 ? 20.104 -0.107 -45.435 1.00 81.50 99 ARG A N 1
ATOM 818 C CA . ARG A 1 99 ? 20.397 1.021 -46.339 1.00 81.50 99 ARG A CA 1
ATOM 819 C C . ARG A 1 99 ? 21.854 1.018 -46.807 1.00 81.50 99 ARG A C 1
ATOM 821 O O . ARG A 1 99 ? 22.100 1.267 -47.982 1.00 81.50 99 ARG A O 1
ATOM 828 N N . ARG A 1 100 ? 22.810 0.732 -45.915 1.00 79.31 100 ARG A N 1
ATOM 829 C CA . ARG A 1 100 ? 24.237 0.615 -46.268 1.00 79.31 100 ARG A CA 1
ATOM 830 C C . ARG A 1 100 ? 24.497 -0.552 -47.220 1.00 79.31 100 ARG A C 1
ATOM 832 O O . ARG A 1 100 ? 25.235 -0.372 -48.177 1.00 79.31 100 ARG A O 1
ATOM 839 N N . GLN A 1 101 ? 23.863 -1.703 -47.002 1.00 75.88 101 GLN A N 1
ATOM 840 C CA . GLN A 1 101 ? 23.976 -2.862 -47.896 1.00 75.88 101 GLN A CA 1
ATOM 841 C C . GLN A 1 101 ? 23.409 -2.564 -49.289 1.00 75.88 101 GLN A C 1
ATOM 843 O O . GLN A 1 101 ? 24.056 -2.873 -50.282 1.00 75.88 101 GLN A O 1
ATOM 848 N N . ARG A 1 102 ? 22.255 -1.885 -49.382 1.00 70.44 102 ARG A N 1
ATOM 849 C CA . ARG A 1 102 ? 21.708 -1.424 -50.672 1.00 70.44 102 ARG A CA 1
ATOM 850 C C . ARG A 1 102 ? 22.616 -0.409 -51.369 1.00 70.44 102 ARG A C 1
ATOM 852 O O . ARG A 1 102 ? 22.772 -0.472 -52.578 1.00 70.44 102 ARG A O 1
ATOM 859 N N . ALA A 1 103 ? 23.226 0.506 -50.616 1.00 66.56 103 ALA A N 1
ATOM 860 C CA . ALA A 1 103 ? 24.172 1.467 -51.177 1.00 66.56 103 ALA A CA 1
ATOM 861 C C . ALA A 1 103 ? 25.441 0.779 -51.711 1.00 66.56 103 ALA A C 1
ATOM 863 O O . ALA A 1 103 ? 25.888 1.125 -52.795 1.00 66.56 103 ALA A O 1
ATOM 864 N N . HIS A 1 104 ? 25.979 -0.219 -51.001 1.00 62.41 104 HIS A N 1
ATOM 865 C CA . HIS A 1 104 ? 27.144 -0.988 -51.457 1.00 62.41 104 HIS A CA 1
ATOM 866 C C . HIS A 1 104 ? 26.842 -1.939 -52.624 1.00 62.41 104 HIS A C 1
ATOM 868 O O . HIS A 1 104 ? 27.711 -2.147 -53.462 1.00 62.41 104 HIS A O 1
ATOM 874 N N . GLY A 1 105 ? 25.625 -2.484 -52.718 1.00 57.25 105 GLY A N 1
ATOM 875 C CA . GLY A 1 105 ? 25.206 -3.294 -53.870 1.00 57.25 105 GLY A CA 1
ATOM 876 C C . GLY A 1 105 ? 25.040 -2.488 -55.164 1.00 57.25 105 GLY A C 1
ATOM 877 O O . GLY A 1 105 ? 25.117 -3.051 -56.248 1.00 57.25 105 GLY A O 1
ATOM 878 N N . ASN A 1 106 ? 24.867 -1.166 -55.063 1.00 56.00 106 ASN A N 1
ATOM 879 C CA . ASN A 1 106 ? 24.809 -0.266 -56.218 1.00 56.00 106 ASN A CA 1
ATOM 880 C C . ASN A 1 106 ? 26.192 0.192 -56.714 1.00 56.00 106 ASN A C 1
ATOM 882 O O . ASN A 1 106 ? 26.259 0.828 -57.760 1.00 56.00 106 ASN A O 1
ATOM 886 N N . THR A 1 107 ? 27.279 -0.092 -55.986 1.00 55.72 107 THR A N 1
ATOM 887 C CA . THR A 1 107 ? 28.648 0.275 -56.402 1.00 55.72 107 THR A CA 1
ATOM 888 C C . THR A 1 107 ? 29.434 -0.899 -56.981 1.00 55.72 107 THR A C 1
ATOM 890 O O . THR A 1 107 ? 30.570 -0.713 -57.395 1.00 55.72 107 THR A O 1
ATOM 893 N N . SER A 1 108 ? 28.878 -2.113 -56.978 1.00 53.84 108 SER A N 1
ATOM 894 C CA . SER A 1 108 ? 29.564 -3.339 -57.409 1.00 53.84 108 SER A CA 1
ATOM 895 C C . SER A 1 108 ? 29.107 -3.826 -58.789 1.00 53.84 108 SER A C 1
ATOM 897 O O . SER A 1 108 ? 28.915 -5.023 -58.980 1.00 53.84 108 SER A O 1
ATOM 899 N N . GLY A 1 109 ? 28.860 -2.911 -59.728 1.00 54.19 109 GLY A N 1
ATOM 900 C CA . GLY A 1 109 ? 28.313 -3.264 -61.041 1.00 54.19 109 GLY A CA 1
ATOM 901 C C . GLY A 1 109 ? 28.538 -2.218 -62.126 1.00 54.19 109 GLY A C 1
ATOM 902 O O . GLY A 1 109 ? 27.664 -2.017 -62.960 1.00 54.19 109 GLY A O 1
ATOM 903 N N . THR A 1 110 ? 29.677 -1.531 -62.103 1.00 56.47 110 THR A N 1
ATOM 904 C CA . THR A 1 110 ? 30.135 -0.732 -63.245 1.00 56.47 110 THR A CA 1
ATOM 905 C C . THR A 1 110 ? 31.550 -1.176 -63.584 1.00 56.47 110 THR A C 1
ATOM 907 O O . THR A 1 110 ? 32.511 -0.463 -63.301 1.00 56.47 110 THR A O 1
ATOM 910 N N . ASP A 1 111 ? 31.667 -2.382 -64.143 1.00 56.16 111 ASP A N 1
ATOM 911 C CA . ASP A 1 111 ? 32.804 -2.744 -64.993 1.00 56.16 111 ASP A CA 1
ATOM 912 C C . ASP A 1 111 ? 32.674 -1.890 -66.264 1.00 56.16 111 ASP A C 1
ATOM 914 O O . ASP A 1 111 ? 32.124 -2.324 -67.272 1.00 56.16 111 ASP A O 1
ATOM 918 N N . LEU A 1 112 ? 33.035 -0.612 -66.160 1.00 59.78 112 LEU A N 1
ATOM 919 C CA . LEU A 1 112 ? 33.177 0.270 -67.311 1.00 59.78 112 LEU A CA 1
ATOM 920 C C . LEU A 1 112 ? 34.656 0.254 -67.662 1.00 59.78 112 LEU A C 1
ATOM 922 O O . LEU A 1 112 ? 35.496 0.537 -66.806 1.00 59.78 112 LEU A O 1
ATOM 926 N N . ASP A 1 113 ? 34.960 -0.105 -68.903 1.00 62.06 113 ASP A N 1
ATOM 927 C CA . ASP A 1 113 ? 36.323 -0.111 -69.422 1.00 62.06 113 ASP A CA 1
ATOM 928 C C . ASP A 1 113 ? 36.960 1.283 -69.226 1.00 62.06 113 ASP A C 1
ATOM 930 O O . ASP A 1 113 ? 36.269 2.304 -69.293 1.00 62.06 113 ASP A O 1
ATOM 934 N N . ASP A 1 114 ? 38.279 1.357 -69.003 1.00 69.31 114 ASP A N 1
ATOM 935 C CA . ASP A 1 114 ? 39.001 2.605 -68.671 1.00 69.31 114 ASP A CA 1
ATOM 936 C C . ASP A 1 114 ? 38.715 3.775 -69.646 1.00 69.31 114 ASP A C 1
ATOM 938 O O . ASP A 1 114 ? 38.739 4.952 -69.270 1.00 69.31 114 ASP A O 1
ATOM 942 N N . GLU A 1 115 ? 38.392 3.456 -70.903 1.00 65.06 115 GLU A N 1
ATOM 943 C CA . GLU A 1 115 ? 37.966 4.397 -71.948 1.00 65.06 115 GLU A CA 1
ATOM 944 C C . GLU A 1 115 ? 36.645 5.117 -71.623 1.00 65.06 115 GLU A C 1
ATOM 946 O O . GLU A 1 115 ? 36.492 6.311 -71.896 1.00 65.06 115 GLU A O 1
ATOM 951 N N . GLU A 1 116 ? 35.674 4.416 -71.042 1.00 67.06 116 GLU A N 1
ATOM 952 C CA . GLU A 1 116 ? 34.355 4.968 -70.734 1.00 67.06 116 GLU A CA 1
ATOM 953 C C . GLU A 1 116 ? 34.401 5.859 -69.485 1.00 67.06 116 GLU A C 1
ATOM 955 O O . GLU A 1 116 ? 33.851 6.964 -69.493 1.00 67.06 116 GLU A O 1
ATOM 960 N N . LEU A 1 117 ? 35.191 5.470 -68.476 1.00 69.44 117 LEU A N 1
ATOM 961 C CA . LEU A 1 117 ? 35.529 6.314 -67.322 1.00 69.44 117 LEU A CA 1
ATOM 962 C C . LEU A 1 117 ? 36.232 7.616 -67.741 1.00 69.44 117 LEU A C 1
ATOM 964 O O . LEU A 1 117 ? 35.932 8.690 -67.210 1.00 69.44 117 LEU A O 1
ATOM 968 N N . ALA A 1 118 ? 37.141 7.546 -68.719 1.00 72.62 118 ALA A N 1
ATOM 969 C CA . ALA A 1 118 ? 37.834 8.720 -69.241 1.00 72.62 118 ALA A CA 1
ATOM 970 C C . ALA A 1 118 ? 36.885 9.681 -69.979 1.00 72.62 118 ALA A C 1
ATOM 972 O O . ALA A 1 118 ? 37.009 10.905 -69.840 1.00 72.62 118 ALA A O 1
ATOM 973 N N . ARG A 1 119 ? 35.912 9.154 -70.737 1.00 74.31 119 ARG A N 1
ATOM 974 C CA . ARG A 1 119 ? 34.891 9.974 -71.411 1.00 74.31 119 ARG A CA 1
ATOM 975 C C . ARG A 1 119 ? 33.955 10.645 -70.418 1.00 74.31 119 ARG A C 1
ATOM 977 O O . ARG A 1 119 ? 33.716 11.845 -70.558 1.00 74.31 119 ARG A O 1
ATOM 984 N N . ASP A 1 120 ? 33.491 9.920 -69.406 1.00 78.44 120 ASP A N 1
ATOM 985 C CA . ASP A 1 120 ? 32.602 10.471 -68.382 1.00 78.44 120 ASP A CA 1
ATOM 986 C C . ASP A 1 120 ? 33.308 11.567 -67.562 1.00 78.44 120 ASP A C 1
ATOM 988 O O . ASP A 1 120 ? 32.796 12.676 -67.395 1.00 78.44 120 ASP A O 1
ATOM 992 N N . ALA A 1 121 ? 34.569 11.344 -67.171 1.00 77.88 121 ALA A N 1
ATOM 993 C CA . ALA A 1 121 ? 35.383 12.361 -66.504 1.00 77.88 121 ALA A CA 1
ATOM 994 C C . ALA A 1 121 ? 35.589 13.621 -67.366 1.00 77.88 121 ALA A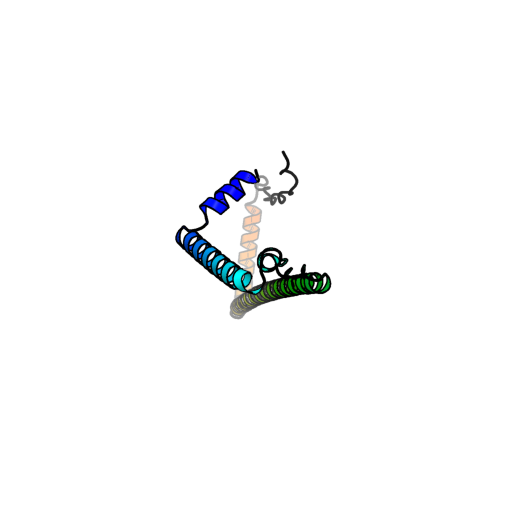 C 1
ATOM 996 O O . ALA A 1 121 ? 35.574 14.742 -66.847 1.00 77.88 121 ALA A O 1
ATOM 997 N N . LYS A 1 122 ? 35.757 13.459 -68.685 1.00 79.62 122 LYS A N 1
ATOM 998 C CA . LYS A 1 122 ? 35.892 14.580 -69.625 1.00 79.62 122 LYS A CA 1
ATOM 999 C C . LYS A 1 122 ? 34.583 15.358 -69.776 1.00 79.62 122 LYS A C 1
ATOM 1001 O O . LYS A 1 122 ? 34.621 16.586 -69.804 1.00 79.62 122 LYS A O 1
ATOM 1006 N N . GLN A 1 123 ? 33.441 14.672 -69.817 1.00 77.50 123 GLN A N 1
ATOM 1007 C CA . GLN A 1 123 ? 32.122 15.313 -69.851 1.00 77.50 123 GLN A CA 1
ATOM 1008 C C . GLN A 1 123 ? 31.842 16.103 -68.570 1.00 77.50 123 GLN A C 1
ATOM 1010 O O . GLN A 1 123 ? 31.363 17.233 -68.645 1.00 77.50 123 GLN A O 1
ATOM 1015 N N . ARG A 1 124 ? 32.214 15.566 -67.402 1.00 76.31 124 ARG A N 1
ATOM 1016 C CA . ARG A 1 124 ? 32.067 16.267 -66.116 1.00 76.31 124 ARG A CA 1
ATOM 1017 C C . ARG A 1 124 ? 32.937 17.524 -66.041 1.00 76.31 124 ARG A C 1
ATOM 1019 O O . ARG A 1 124 ? 32.434 18.575 -65.663 1.00 76.31 124 ARG A O 1
ATOM 1026 N N . ARG A 1 125 ? 34.194 17.461 -66.501 1.00 72.12 125 ARG A N 1
ATOM 1027 C CA . ARG A 1 125 ? 35.070 18.648 -66.593 1.00 72.12 125 ARG A CA 1
ATOM 1028 C C . ARG A 1 125 ? 34.535 19.703 -67.561 1.00 72.12 125 ARG A C 1
ATOM 1030 O O . ARG A 1 125 ? 34.569 20.882 -67.236 1.00 72.12 125 ARG A O 1
ATOM 1037 N N . ALA A 1 126 ? 34.005 19.289 -68.712 1.00 75.12 126 ALA A N 1
ATOM 1038 C CA . ALA A 1 126 ? 33.388 20.210 -69.666 1.00 75.12 126 ALA A CA 1
ATOM 1039 C C . ALA A 1 126 ? 32.123 20.875 -69.092 1.00 75.12 126 ALA A C 1
ATOM 1041 O O . ALA A 1 126 ? 31.882 22.055 -69.340 1.00 75.12 126 ALA A O 1
ATOM 1042 N N . ALA A 1 127 ? 31.334 20.144 -68.297 1.00 72.94 127 ALA A N 1
ATOM 1043 C CA . ALA A 1 127 ? 30.180 20.697 -67.595 1.00 72.94 127 ALA A CA 1
ATOM 1044 C C . ALA A 1 127 ? 30.596 21.713 -66.516 1.00 72.94 127 ALA A C 1
ATOM 1046 O O . ALA A 1 127 ? 29.993 22.781 -66.436 1.00 72.94 127 ALA A O 1
ATOM 1047 N N . ASP A 1 128 ? 31.649 21.427 -65.744 1.00 71.75 128 ASP A N 1
ATOM 1048 C CA . ASP A 1 128 ? 32.190 22.348 -64.736 1.00 71.75 128 ASP A CA 1
ATOM 1049 C C . ASP A 1 128 ? 32.791 23.615 -65.378 1.00 71.75 128 ASP A C 1
ATOM 1051 O O . ASP A 1 128 ? 32.568 24.727 -64.894 1.00 71.75 128 ASP A O 1
ATOM 1055 N N . GLU A 1 129 ? 33.489 23.481 -66.512 1.00 64.38 129 GLU A N 1
ATOM 1056 C CA . GLU A 1 129 ? 34.010 24.611 -67.296 1.00 64.38 129 GLU A CA 1
ATOM 1057 C C . GLU A 1 129 ? 32.887 25.462 -67.904 1.00 64.38 129 GLU A C 1
ATOM 1059 O O . GLU A 1 129 ? 32.958 26.694 -67.868 1.00 64.38 129 GLU A O 1
ATOM 1064 N N . ALA A 1 130 ? 31.815 24.837 -68.400 1.00 68.25 130 ALA A N 1
ATOM 1065 C CA . ALA A 1 130 ? 30.625 25.549 -68.861 1.00 68.25 130 ALA A CA 1
ATOM 1066 C C . ALA A 1 130 ? 29.927 26.292 -67.706 1.00 68.25 130 ALA A C 1
ATOM 1068 O O . ALA A 1 130 ? 29.469 27.424 -67.876 1.00 68.25 130 ALA A O 1
ATOM 1069 N N . HIS A 1 131 ? 29.904 25.698 -66.508 1.00 62.97 131 HIS A N 1
ATOM 1070 C CA . HIS A 1 131 ? 29.345 26.323 -65.310 1.00 62.97 131 HIS A CA 1
ATOM 1071 C C . HIS A 1 131 ? 30.181 27.520 -64.826 1.00 62.97 131 HIS A C 1
ATOM 1073 O O . HIS A 1 131 ? 29.617 28.516 -64.365 1.00 62.97 131 HIS A O 1
ATOM 1079 N N . ALA A 1 132 ? 31.509 27.449 -64.969 1.00 61.12 132 ALA A N 1
ATOM 1080 C CA . ALA A 1 132 ? 32.436 28.532 -64.643 1.00 61.12 132 ALA A CA 1
ATOM 1081 C C . ALA A 1 132 ? 32.337 29.712 -65.626 1.00 61.12 132 ALA A C 1
ATOM 1083 O O . ALA A 1 132 ? 32.443 30.866 -65.213 1.00 61.12 132 ALA A O 1
ATOM 1084 N N . GLN A 1 133 ? 32.074 29.443 -66.909 1.00 59.00 133 GLN A N 1
ATOM 1085 C CA . GLN A 1 133 ? 31.905 30.477 -67.941 1.00 59.00 133 GLN A CA 1
ATOM 1086 C C . GLN A 1 133 ? 30.507 31.125 -67.923 1.00 59.00 133 GLN A C 1
ATOM 1088 O O . GLN A 1 133 ? 30.363 32.278 -68.322 1.00 59.00 133 GLN A O 1
ATOM 1093 N N . GLY A 1 134 ? 29.485 30.424 -67.416 1.00 54.78 134 GLY A N 1
ATOM 1094 C CA . GLY A 1 134 ? 28.120 30.947 -67.262 1.00 54.78 134 GLY A CA 1
ATOM 1095 C C . GLY A 1 134 ? 27.860 31.752 -65.980 1.00 54.78 134 GLY A C 1
ATOM 1096 O O . GLY A 1 134 ? 26.794 32.344 -65.838 1.00 54.78 134 GLY A O 1
ATOM 1097 N N . SER A 1 135 ? 28.808 31.800 -65.040 1.00 53.31 135 SER A N 1
ATOM 1098 C CA . SER A 1 135 ? 28.645 32.426 -63.718 1.00 53.31 135 SER A CA 1
ATOM 1099 C C . SER A 1 135 ? 29.267 33.833 -63.643 1.00 53.31 135 SER A C 1
ATOM 1101 O O . SER A 1 135 ? 29.982 34.180 -62.699 1.00 53.31 135 SER A O 1
ATOM 1103 N N . GLY A 1 136 ? 28.975 34.679 -64.630 1.00 52.06 136 GLY A N 1
ATOM 1104 C CA . GLY A 1 136 ? 29.047 36.128 -64.464 1.00 52.06 136 GLY A CA 1
ATOM 1105 C C . GLY A 1 136 ? 27.731 36.628 -63.866 1.00 52.06 136 GLY A C 1
ATOM 1106 O O . GLY A 1 136 ? 26.722 36.615 -64.556 1.00 52.06 136 GLY A O 1
ATOM 1107 N N . LEU A 1 137 ? 27.768 37.094 -62.610 1.00 51.31 137 LEU A N 1
ATOM 1108 C CA . LEU A 1 137 ? 26.687 37.785 -61.876 1.00 51.31 137 LEU A CA 1
ATOM 1109 C C . LEU A 1 137 ? 25.523 36.911 -61.356 1.00 51.31 137 LEU A C 1
ATOM 1111 O O . LEU A 1 137 ? 24.462 36.877 -61.963 1.00 51.31 137 LEU A O 1
ATOM 1115 N N . HIS A 1 138 ? 25.666 36.338 -60.149 1.00 44.12 138 HIS A N 1
ATOM 1116 C CA . HIS A 1 138 ? 24.596 36.333 -59.127 1.00 44.12 138 HIS A CA 1
ATOM 1117 C C . HIS A 1 138 ? 25.131 35.917 -57.738 1.00 44.12 138 HIS A C 1
ATOM 1119 O O . HIS A 1 138 ? 24.787 34.871 -57.197 1.00 44.12 138 HIS A O 1
ATOM 1125 N N . TRP A 1 139 ? 25.974 36.748 -57.119 1.00 46.88 139 TRP A N 1
ATOM 1126 C CA . TRP A 1 139 ? 26.170 36.692 -55.666 1.00 46.88 139 TRP A CA 1
ATOM 1127 C C . TRP A 1 139 ? 25.245 37.721 -55.036 1.00 46.88 139 TRP A C 1
ATOM 1129 O O . TRP A 1 139 ? 25.654 38.865 -54.919 1.00 46.88 139 TRP A O 1
ATOM 1139 N N . LEU A 1 140 ? 24.004 37.339 -54.714 1.00 47.09 140 LEU A N 1
ATOM 1140 C CA . LEU A 1 140 ? 23.118 37.982 -53.724 1.00 47.09 140 LEU A CA 1
ATOM 1141 C C . LEU A 1 140 ? 21.722 37.335 -53.786 1.00 47.09 140 LEU A C 1
ATOM 1143 O O . LEU A 1 140 ? 20.821 37.889 -54.394 1.00 47.09 140 LEU A O 1
ATOM 1147 N N . ALA A 1 141 ? 21.540 36.173 -53.150 1.00 46.84 141 ALA A N 1
ATOM 1148 C CA . ALA A 1 141 ? 20.290 35.775 -52.477 1.00 46.84 141 ALA A CA 1
ATOM 1149 C C . ALA A 1 141 ? 20.327 34.285 -52.115 1.00 46.84 141 ALA A C 1
ATOM 1151 O O . ALA A 1 141 ? 20.026 33.440 -52.948 1.00 46.84 141 ALA A O 1
ATOM 1152 N N . CYS A 1 142 ? 20.682 33.973 -50.865 1.00 36.06 142 CYS A N 1
ATOM 1153 C CA . CYS A 1 142 ? 20.032 32.956 -50.012 1.00 36.06 142 CYS A CA 1
ATOM 1154 C C . CYS A 1 142 ? 20.852 32.721 -48.732 1.00 36.06 142 CYS A C 1
ATOM 1156 O O . CYS A 1 142 ? 21.204 31.604 -48.373 1.00 36.06 142 CYS A O 1
ATOM 1158 N N . GLY A 1 143 ? 21.123 33.796 -47.991 1.00 44.97 143 GLY A N 1
ATOM 1159 C CA . GLY A 1 143 ? 21.435 33.698 -46.569 1.00 44.97 143 GLY A CA 1
ATOM 1160 C C . GLY A 1 143 ? 20.138 33.678 -45.764 1.00 44.97 143 GLY A C 1
ATOM 1161 O O . GLY A 1 143 ? 19.733 34.701 -45.226 1.00 44.97 143 GLY A O 1
ATOM 1162 N N . ARG A 1 144 ? 19.454 32.532 -45.689 1.00 41.56 144 ARG A N 1
ATOM 1163 C CA . ARG A 1 144 ? 18.470 32.267 -44.625 1.00 41.56 144 ARG A CA 1
ATOM 1164 C C . ARG A 1 144 ? 18.817 30.944 -43.965 1.00 41.56 144 ARG A C 1
ATOM 1166 O O . ARG A 1 144 ? 18.236 29.903 -44.256 1.00 41.56 144 ARG A O 1
ATOM 1173 N N . GLY A 1 145 ? 19.776 31.018 -43.046 1.00 39.50 145 GLY A N 1
ATOM 1174 C CA . GLY A 1 145 ? 19.904 30.031 -41.987 1.00 39.50 145 GLY A CA 1
ATOM 1175 C C . GLY A 1 145 ? 18.594 30.001 -41.207 1.00 39.50 145 GLY A C 1
ATOM 1176 O O . GLY A 1 145 ? 18.176 30.998 -40.621 1.00 39.50 145 GLY A O 1
ATOM 1177 N N . ARG A 1 146 ? 17.907 28.863 -41.245 1.00 43.09 146 ARG A N 1
ATOM 1178 C CA . ARG A 1 146 ? 16.766 28.592 -40.380 1.00 43.09 146 ARG A CA 1
ATOM 1179 C C . ARG A 1 146 ? 17.338 28.331 -38.983 1.00 43.09 146 ARG A C 1
ATOM 1181 O O . ARG A 1 146 ? 17.701 27.204 -38.666 1.00 43.09 146 ARG A O 1
ATOM 1188 N N . ALA A 1 147 ? 17.488 29.386 -38.184 1.00 48.25 147 ALA A N 1
ATOM 1189 C CA . ALA A 1 147 ? 17.724 29.248 -36.754 1.00 48.25 147 ALA A CA 1
ATOM 1190 C C . ALA A 1 147 ? 16.522 28.510 -36.146 1.00 48.25 147 ALA A C 1
ATOM 1192 O O . ALA A 1 147 ? 15.374 28.907 -36.360 1.00 48.25 147 ALA A O 1
ATOM 1193 N N . LEU A 1 148 ? 16.778 27.408 -35.437 1.00 58.16 148 LEU A N 1
ATOM 1194 C CA . LEU A 1 148 ? 15.775 26.813 -34.560 1.00 58.16 148 LEU A CA 1
ATOM 1195 C C . LEU A 1 148 ? 15.393 27.852 -33.492 1.00 58.16 148 LEU A C 1
ATOM 1197 O O . LEU A 1 148 ? 16.294 28.496 -32.948 1.00 58.16 148 LEU A O 1
ATOM 1201 N N . PRO A 1 149 ? 14.102 28.020 -33.156 1.00 60.47 149 PRO A N 1
ATOM 1202 C CA . PRO A 1 149 ? 13.737 28.828 -32.002 1.00 60.47 149 PRO A CA 1
ATOM 1203 C C . PRO A 1 149 ? 14.290 28.173 -30.722 1.00 60.47 149 PRO A C 1
ATOM 1205 O O . PRO A 1 149 ? 14.243 26.942 -30.607 1.00 60.47 149 PRO A O 1
ATOM 1208 N N . PRO A 1 150 ? 14.809 28.951 -29.755 1.00 61.50 150 PRO A N 1
ATOM 1209 C CA . PRO A 1 150 ? 15.157 28.407 -28.450 1.00 61.50 150 PRO A CA 1
ATOM 1210 C C . PRO A 1 150 ? 13.897 27.884 -27.748 1.00 61.50 150 PRO A C 1
ATOM 1212 O O . PRO A 1 150 ? 12.808 28.444 -27.885 1.00 61.50 150 PRO A O 1
ATOM 1215 N N . ALA A 1 151 ? 14.055 26.785 -27.009 1.00 59.72 151 ALA A N 1
ATOM 1216 C CA . ALA A 1 151 ? 12.986 26.167 -26.235 1.00 59.72 151 ALA A CA 1
ATOM 1217 C C . ALA A 1 151 ? 12.390 27.157 -25.207 1.00 59.72 151 ALA A C 1
ATOM 1219 O O . ALA A 1 151 ? 13.139 27.950 -24.630 1.00 59.72 151 ALA A O 1
ATOM 1220 N N . PRO A 1 152 ? 11.070 27.113 -24.944 1.00 56.97 152 PRO A N 1
ATOM 1221 C CA . PRO A 1 152 ? 10.451 27.972 -23.942 1.00 56.97 152 PRO A CA 1
ATOM 1222 C C . PRO A 1 152 ? 10.961 27.615 -22.539 1.00 56.97 152 PRO A C 1
ATOM 1224 O O . PRO A 1 152 ? 10.860 26.469 -22.101 1.00 56.97 152 PRO A O 1
ATOM 1227 N N . SER A 1 153 ? 11.498 28.609 -21.830 1.00 56.75 153 SER A N 1
ATOM 1228 C CA . SER A 1 153 ? 11.822 28.515 -20.409 1.00 56.75 153 SER A CA 1
ATOM 1229 C C . SER A 1 153 ? 10.541 28.614 -19.573 1.00 56.75 153 SER A C 1
ATOM 1231 O O . SER A 1 153 ? 9.679 29.457 -19.815 1.00 56.75 153 SER A O 1
ATOM 1233 N N . TRP A 1 154 ? 10.393 27.748 -18.569 1.00 54.81 154 TRP A N 1
ATOM 1234 C CA . TRP A 1 154 ? 9.221 27.688 -17.684 1.00 54.81 154 TRP A CA 1
ATOM 1235 C C . TRP A 1 154 ? 9.209 28.784 -16.604 1.00 54.81 154 TRP A C 1
ATOM 1237 O O . TRP A 1 154 ? 9.007 28.489 -15.431 1.00 54.81 154 TRP A O 1
ATOM 1247 N N . SER A 1 155 ? 9.433 30.049 -16.969 1.00 56.91 155 SER A N 1
ATOM 1248 C CA . SER A 1 155 ? 9.473 31.156 -15.995 1.00 56.91 155 SER A CA 1
ATOM 1249 C C . SER A 1 155 ? 8.408 32.238 -16.201 1.00 56.91 155 SER A C 1
ATOM 1251 O O . SER A 1 155 ? 8.579 33.366 -15.745 1.00 56.91 155 SER A O 1
ATOM 1253 N N . THR A 1 156 ? 7.286 31.906 -16.833 1.00 56.25 156 THR A N 1
ATOM 1254 C CA . THR A 1 156 ? 6.116 32.794 -16.947 1.00 56.25 156 THR A CA 1
ATOM 1255 C C . THR A 1 156 ? 4.826 32.004 -16.747 1.00 56.25 156 THR A C 1
ATOM 1257 O O . THR A 1 156 ? 4.030 31.817 -17.660 1.00 56.25 156 THR A O 1
ATOM 1260 N N . PHE A 1 157 ? 4.622 31.511 -15.526 1.00 48.09 157 PHE A N 1
ATOM 1261 C CA . PHE A 1 157 ? 3.297 31.099 -15.053 1.00 48.09 157 PHE A CA 1
ATOM 1262 C C . PHE A 1 157 ? 3.182 31.359 -13.545 1.00 48.09 157 PHE A C 1
ATOM 1264 O O . PHE A 1 157 ? 3.072 30.444 -12.740 1.00 48.09 157 PHE A O 1
ATOM 1271 N N . LEU A 1 158 ? 3.299 32.631 -13.163 1.00 47.53 158 LEU A N 1
ATOM 1272 C CA . LEU A 1 158 ? 2.828 33.163 -11.883 1.00 47.53 158 LEU A CA 1
ATOM 1273 C C . LEU A 1 158 ? 2.544 34.653 -12.085 1.00 47.53 158 LEU A C 1
ATOM 1275 O O . LEU A 1 158 ? 3.441 35.493 -12.030 1.00 47.53 158 LEU A O 1
ATOM 1279 N N . GLY A 1 159 ? 1.280 34.922 -12.390 1.00 43.09 159 GLY A N 1
ATOM 1280 C CA . GLY A 1 159 ? 0.616 36.216 -12.409 1.00 43.09 159 GLY A CA 1
ATOM 1281 C C . GLY A 1 159 ? -0.857 35.948 -12.171 1.00 43.09 159 GLY A C 1
ATOM 1282 O O . GLY A 1 159 ? -1.414 35.171 -12.978 1.00 43.09 159 GLY A O 1
#